Protein AF-A0A6P6G3M5-F1 (afdb_monomer_lite)

Secondary structure (DSSP, 8-state):
------PPPPPPP--------------SS-TTSS-HHHHHHHHH-GGGG-HHHHHHHHH--EEETTEEE-SS---GGGGGGSS--S-GGG-PPTT----GGGGEEE-TTS-EEE--S---------

Sequence (126 aa):
MDLTSSRPPPLPPRAQTLKVCAVTAFVFGCPLYGDQSFAKVFAQLENLHVLQIHLHGVAGPKVVDGKNLLVVDRDIAWVNKGFDEVKHEYKIFANWWVKEKKSMVQMDDGKWVLKDRDTAEEDDYI

Radius of gyration: 28.98 Å; chains: 1; bounding box: 82×60×62 Å

Foldseek 3Di:
DDPPPPDPPDDPPPPPPPPDDDDDDDDALDLPPDDPVSNVVSVVCPLSPPPLVVVQVVQWADQDVNDGDGPDDDDPLSSQCQADDDDCVVVRDHVPNADVVNQWDQDPVRDTDRDPDDPPPPPDDD

Structure (mmCIF, N/CA/C/O backbone):
data_AF-A0A6P6G3M5-F1
#
_entry.id   AF-A0A6P6G3M5-F1
#
loop_
_atom_site.group_PDB
_atom_site.id
_atom_site.type_symbol
_atom_site.label_atom_id
_atom_site.label_alt_id
_atom_site.label_comp_id
_atom_site.label_asym_id
_atom_site.label_entity_id
_atom_site.label_seq_id
_atom_site.pdbx_PDB_ins_code
_atom_site.Cartn_x
_atom_site.Cartn_y
_atom_site.Cartn_z
_atom_site.occupancy
_atom_site.B_iso_or_equiv
_atom_site.auth_seq_id
_atom_site.auth_comp_id
_atom_site.auth_asym_id
_atom_site.auth_atom_id
_atom_site.pdbx_PDB_model_num
ATOM 1 N N . MET A 1 1 ? -59.403 42.764 -39.702 1.00 43.66 1 MET A N 1
ATOM 2 C CA . MET A 1 1 ? -59.877 42.821 -38.308 1.00 43.66 1 MET A CA 1
ATOM 3 C C . MET A 1 1 ? -60.252 41.403 -37.916 1.00 43.66 1 MET A C 1
ATOM 5 O O . MET A 1 1 ? -61.198 40.886 -38.481 1.00 43.66 1 MET A O 1
ATOM 9 N N . ASP A 1 2 ? -59.564 40.644 -37.086 1.00 45.88 2 ASP A N 1
ATOM 10 C CA . ASP A 1 2 ? -58.220 40.681 -36.524 1.00 45.88 2 ASP A CA 1
ATOM 11 C C . ASP A 1 2 ? -57.949 39.203 -36.209 1.00 45.88 2 ASP A C 1
ATOM 13 O O . ASP A 1 2 ? -58.727 38.584 -35.484 1.00 45.88 2 ASP A O 1
ATOM 17 N N . LEU A 1 3 ? -56.918 38.596 -36.801 1.00 51.47 3 LEU A N 1
ATOM 18 C CA . LEU A 1 3 ? -56.515 37.233 -36.444 1.00 51.47 3 LEU A CA 1
ATOM 19 C C . LEU A 1 3 ? -55.686 37.320 -35.161 1.00 51.47 3 LEU A C 1
ATOM 21 O O . LEU A 1 3 ? -54.459 37.223 -35.191 1.00 51.47 3 LEU A O 1
ATOM 25 N N . THR A 1 4 ? -56.341 37.542 -34.020 1.00 57.44 4 THR A N 1
ATOM 26 C CA . THR A 1 4 ? -55.680 37.403 -32.722 1.00 57.44 4 THR A CA 1
ATOM 27 C C . THR A 1 4 ? -55.480 35.916 -32.444 1.00 57.44 4 THR A C 1
ATOM 29 O O . THR A 1 4 ? -56.294 35.225 -31.840 1.00 57.44 4 THR A O 1
ATOM 32 N N . SER A 1 5 ? -54.352 35.408 -32.935 1.00 57.03 5 SER A N 1
ATOM 33 C CA . SER A 1 5 ? -53.737 34.161 -32.492 1.00 57.03 5 SER A CA 1
ATOM 34 C C . SER A 1 5 ? -53.638 34.181 -30.963 1.00 57.03 5 SER A C 1
ATOM 36 O O . SER A 1 5 ? -52.730 34.807 -30.407 1.00 57.03 5 SER A O 1
ATOM 38 N N . SER A 1 6 ? -54.552 33.500 -30.271 1.00 63.56 6 SER A N 1
ATOM 39 C CA . SER A 1 6 ? -54.475 33.307 -28.825 1.00 63.56 6 SER A CA 1
ATOM 40 C C . SER A 1 6 ? -53.283 32.402 -28.522 1.00 63.56 6 SER A C 1
ATOM 42 O O . SER A 1 6 ? -53.371 31.175 -28.604 1.00 63.56 6 SER A O 1
ATOM 44 N N . ARG A 1 7 ? -52.130 33.005 -28.225 1.00 63.06 7 ARG A N 1
ATOM 45 C CA . ARG A 1 7 ? -50.958 32.263 -27.759 1.00 63.06 7 ARG A CA 1
ATOM 46 C C . ARG A 1 7 ? -51.339 31.584 -26.431 1.00 63.06 7 ARG A C 1
ATOM 48 O O . ARG A 1 7 ? -51.891 32.270 -25.569 1.00 63.06 7 ARG A O 1
ATOM 55 N N . PRO A 1 8 ? -51.088 30.275 -26.250 1.00 70.31 8 PRO A N 1
ATOM 56 C CA . PRO A 1 8 ? -51.372 29.619 -24.981 1.00 70.31 8 PRO A CA 1
ATOM 57 C C . PRO A 1 8 ? -50.577 30.293 -23.851 1.00 70.31 8 PRO A C 1
ATOM 59 O O . PRO A 1 8 ? -49.485 30.820 -24.107 1.00 70.31 8 PRO A O 1
ATOM 62 N N . PRO A 1 9 ? -51.110 30.310 -22.616 1.00 78.12 9 PRO A N 1
ATOM 63 C CA . PRO A 1 9 ? -50.428 30.927 -21.489 1.00 78.12 9 PRO A CA 1
ATOM 64 C C . PRO A 1 9 ? -49.049 30.277 -21.281 1.00 78.12 9 PRO A C 1
ATOM 66 O O . PRO A 1 9 ? -48.903 29.068 -21.496 1.00 78.12 9 PRO A O 1
ATOM 69 N N . PRO A 1 10 ? -48.025 31.056 -20.889 1.00 75.19 10 PRO A N 1
ATOM 70 C CA . PRO A 1 10 ? -46.699 30.514 -20.633 1.00 75.19 10 PRO A CA 1
ATOM 71 C C . PRO A 1 10 ? -46.780 29.455 -19.532 1.00 75.19 10 PRO A C 1
ATOM 73 O O . PRO A 1 10 ? -47.411 29.665 -18.495 1.00 75.19 10 PRO A O 1
ATOM 76 N N . LEU A 1 11 ? -46.155 28.302 -19.778 1.00 72.25 11 LEU A N 1
ATOM 77 C CA . LEU A 1 11 ? -46.088 27.225 -18.796 1.00 72.25 11 LEU A CA 1
ATOM 78 C C . LEU A 1 11 ? -45.395 27.734 -17.519 1.00 72.25 11 LEU A C 1
ATOM 80 O O . LEU A 1 11 ? -44.436 28.507 -17.622 1.00 72.25 11 LEU A O 1
ATOM 84 N N . PRO A 1 12 ? -45.845 27.306 -16.325 1.00 77.19 12 PRO A N 1
ATOM 85 C CA . PRO A 1 12 ? -45.186 27.681 -15.082 1.00 77.19 12 PRO A CA 1
ATOM 86 C C . PRO A 1 12 ? -43.712 27.241 -15.103 1.00 77.19 12 PRO A C 1
ATOM 88 O O . PRO A 1 12 ? -43.379 26.250 -15.768 1.00 77.19 12 PRO A O 1
ATOM 91 N N . PRO A 1 13 ? -42.816 27.943 -14.380 1.00 67.75 13 PRO A N 1
ATOM 92 C CA . PRO A 1 13 ? -41.416 27.553 -14.292 1.00 67.75 13 PRO A CA 1
ATOM 93 C C . PRO A 1 13 ? -41.339 26.096 -13.845 1.00 67.75 13 PRO A C 1
ATOM 95 O O . PRO A 1 13 ? -41.924 25.729 -12.824 1.00 67.75 13 PRO A O 1
ATOM 98 N N . ARG A 1 14 ? -40.637 25.250 -14.608 1.00 63.47 14 ARG A N 1
ATOM 99 C CA . ARG A 1 14 ? -40.328 23.892 -14.153 1.00 63.47 14 ARG A CA 1
ATOM 100 C C . ARG A 1 14 ? -39.603 24.024 -12.819 1.00 63.47 14 ARG A C 1
ATOM 102 O O . ARG A 1 14 ? -38.459 24.470 -12.790 1.00 63.47 14 ARG A O 1
ATOM 109 N N . ALA A 1 15 ? -40.261 23.626 -11.733 1.00 62.94 15 ALA A N 1
ATOM 110 C CA . ALA A 1 15 ? -39.598 23.373 -10.469 1.00 62.94 15 ALA A CA 1
ATOM 111 C C . ALA A 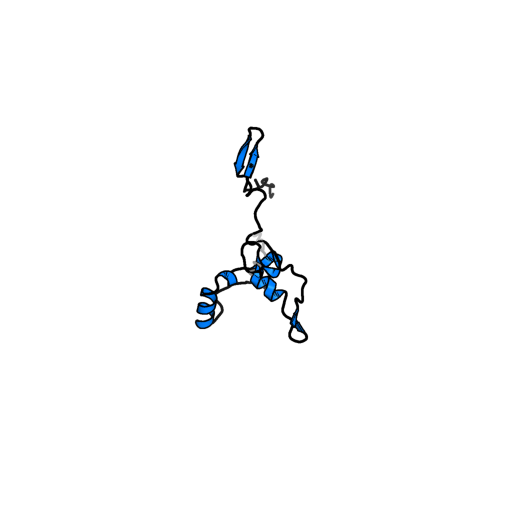1 15 ? -38.613 22.226 -10.716 1.00 62.94 15 ALA A C 1
ATOM 113 O O . ALA A 1 15 ? -38.991 21.056 -10.755 1.00 62.94 15 ALA A O 1
ATOM 114 N N . GLN A 1 16 ? -37.354 22.563 -10.990 1.00 64.94 16 GLN A N 1
ATOM 115 C CA . GLN A 1 16 ? -36.283 21.583 -11.023 1.00 64.94 16 GLN A CA 1
ATOM 116 C C . GLN A 1 16 ? -36.066 21.143 -9.580 1.00 64.94 16 GLN A C 1
ATOM 118 O O . GLN A 1 16 ? -35.385 21.806 -8.802 1.00 64.94 16 GLN A O 1
ATOM 123 N N . THR A 1 17 ? -36.710 20.048 -9.192 1.00 62.69 17 THR A N 1
ATOM 124 C CA . THR A 1 17 ? -36.413 19.381 -7.931 1.00 62.69 17 THR A CA 1
ATOM 125 C C . THR A 1 17 ? -34.971 18.897 -8.021 1.00 62.69 17 THR A C 1
ATOM 127 O O . THR A 1 17 ? -34.687 17.971 -8.786 1.00 62.69 17 THR A O 1
ATOM 130 N N . LEU A 1 18 ? -34.056 19.544 -7.296 1.00 70.00 18 LEU A N 1
ATOM 131 C CA . LEU A 1 18 ? -32.694 19.047 -7.117 1.00 70.00 18 LEU A CA 1
ATOM 132 C C . LEU A 1 18 ? -32.798 17.600 -6.632 1.00 70.00 18 LEU A C 1
ATOM 134 O O . LEU A 1 18 ? -33.294 17.332 -5.538 1.00 70.00 18 LEU A O 1
ATOM 138 N N . LYS A 1 19 ? -32.397 16.658 -7.488 1.00 74.94 19 LYS A N 1
ATOM 139 C CA . LYS A 1 19 ? -32.355 15.243 -7.132 1.00 74.94 19 LYS A CA 1
ATOM 140 C C . LYS A 1 19 ? -31.225 15.082 -6.127 1.00 74.94 19 LYS A C 1
ATOM 142 O O . LYS A 1 19 ? -30.053 15.130 -6.488 1.00 74.94 19 LYS A O 1
ATOM 147 N N . VAL A 1 20 ? -31.589 14.947 -4.860 1.00 80.56 20 VAL A N 1
ATOM 148 C CA . VAL A 1 20 ? -30.628 14.659 -3.803 1.00 80.56 20 VAL A CA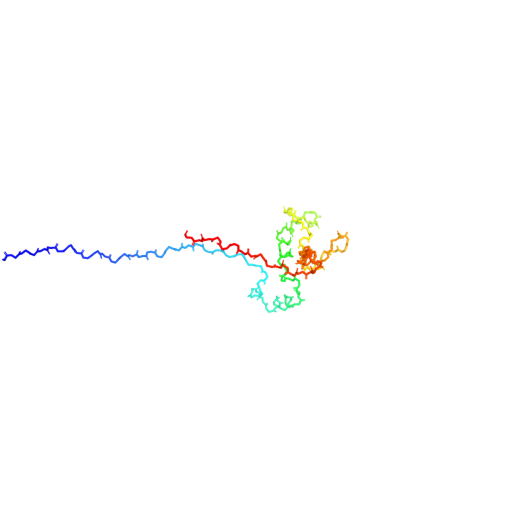 1
ATOM 149 C C . VAL A 1 20 ? -30.187 13.206 -3.973 1.00 80.56 20 VAL A C 1
ATOM 151 O O . VAL A 1 20 ? -30.996 12.291 -3.833 1.00 80.56 20 VAL A O 1
ATOM 154 N N . CYS A 1 21 ? -28.915 13.000 -4.311 1.00 85.00 21 CYS A N 1
ATOM 155 C CA . CYS A 1 21 ? -28.272 11.688 -4.290 1.00 85.00 21 CYS A CA 1
ATOM 156 C C . CYS A 1 21 ? -27.507 11.524 -2.977 1.00 85.00 21 CYS A C 1
ATOM 158 O O . CYS A 1 21 ? -26.796 12.435 -2.554 1.00 85.00 21 CYS A O 1
ATOM 160 N N . ALA A 1 22 ? -27.620 10.352 -2.354 1.00 89.25 22 ALA A N 1
ATOM 161 C CA . ALA A 1 22 ? -26.751 9.995 -1.244 1.00 89.25 22 ALA A CA 1
ATOM 162 C C . ALA A 1 22 ? -25.310 9.853 -1.757 1.00 89.25 22 ALA A C 1
ATOM 164 O O . ALA A 1 22 ? -25.063 9.161 -2.744 1.00 89.25 22 ALA A O 1
ATOM 165 N N . VAL A 1 23 ? -24.370 10.509 -1.080 1.00 89.12 23 VAL A N 1
ATOM 166 C CA . VAL A 1 23 ? -22.935 10.390 -1.345 1.00 89.12 23 VAL A CA 1
ATOM 167 C C . VAL A 1 23 ? -22.284 9.818 -0.094 1.00 89.12 23 VAL A C 1
ATOM 169 O O . VAL A 1 23 ? -22.482 10.331 1.006 1.00 89.12 23 VAL A O 1
ATOM 172 N N . THR A 1 24 ? -21.513 8.746 -0.255 1.00 92.06 24 THR A N 1
ATOM 173 C CA . THR A 1 24 ? -20.752 8.114 0.828 1.00 92.06 24 THR A CA 1
ATOM 174 C C . THR A 1 24 ? -19.300 7.999 0.395 1.00 92.06 24 THR A C 1
ATOM 176 O O . THR A 1 24 ? -19.017 7.500 -0.691 1.00 92.06 24 THR A O 1
ATOM 179 N N . ALA A 1 25 ? -18.383 8.464 1.242 1.00 88.44 25 ALA A N 1
ATOM 180 C CA . ALA A 1 25 ? -16.947 8.342 1.033 1.00 88.44 25 ALA A CA 1
ATOM 181 C C . ALA A 1 25 ? -16.354 7.411 2.097 1.00 88.44 25 ALA A C 1
ATOM 183 O O . ALA A 1 25 ? -16.653 7.552 3.281 1.00 88.44 25 ALA A O 1
ATOM 184 N N . PHE A 1 26 ? -15.495 6.484 1.674 1.00 85.81 26 PHE A N 1
ATOM 185 C CA . PHE A 1 26 ? -14.684 5.657 2.565 1.00 85.81 26 PHE A CA 1
ATOM 186 C C . PHE A 1 26 ? -13.258 6.189 2.517 1.00 85.81 26 PHE A C 1
ATOM 188 O O . PHE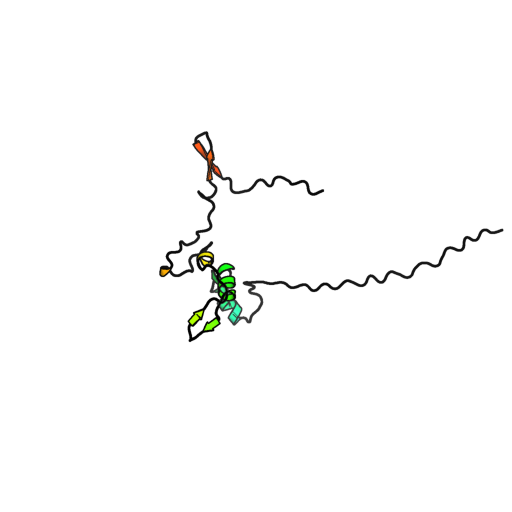 A 1 26 ? -12.620 6.128 1.467 1.00 85.81 26 PHE A O 1
ATOM 195 N N . VAL A 1 27 ? -12.770 6.742 3.627 1.00 83.50 27 VAL A N 1
ATOM 196 C CA . VAL A 1 27 ? -11.443 7.362 3.675 1.00 83.50 27 VAL A CA 1
ATOM 197 C C . VAL A 1 27 ? -10.608 6.729 4.780 1.00 83.50 27 VAL A C 1
ATOM 199 O O . VAL A 1 27 ? -11.093 6.511 5.887 1.00 83.50 27 VAL A O 1
ATOM 202 N N . PHE A 1 28 ? -9.351 6.422 4.463 1.00 81.12 28 PHE A N 1
ATOM 203 C CA . PHE A 1 28 ? -8.383 5.788 5.359 1.00 81.12 28 PHE A CA 1
ATOM 204 C C . PHE A 1 28 ? -7.209 6.742 5.595 1.00 81.12 28 PHE A C 1
ATOM 206 O O . PHE A 1 28 ? -6.819 7.465 4.680 1.00 81.12 28 PHE A O 1
ATOM 213 N N . GLY A 1 29 ? -6.643 6.752 6.806 1.00 73.31 29 GLY A N 1
ATOM 214 C CA . GLY A 1 29 ? -5.484 7.593 7.128 1.00 73.31 29 GLY A CA 1
ATOM 215 C C . GLY A 1 29 ? -5.746 9.102 7.068 1.00 73.31 29 GLY A C 1
ATOM 216 O O . GLY A 1 29 ? -4.831 9.858 6.752 1.00 73.31 29 GLY A O 1
ATOM 217 N N . CYS A 1 30 ? -6.976 9.551 7.342 1.00 72.75 30 CYS A N 1
ATOM 218 C CA . CYS A 1 30 ? -7.321 10.972 7.399 1.00 72.75 30 CYS A CA 1
ATOM 219 C C . CYS A 1 30 ? -6.924 11.589 8.753 1.00 72.75 30 CYS A C 1
ATOM 221 O O . CYS A 1 30 ? -7.618 11.348 9.740 1.00 72.75 30 CYS A O 1
ATOM 223 N N . PRO A 1 31 ? -5.883 12.442 8.817 1.00 65.19 31 PRO A N 1
ATOM 224 C CA . PRO A 1 31 ? -5.377 12.984 10.083 1.00 65.19 31 PRO A CA 1
ATOM 225 C C . PRO A 1 31 ? -6.313 14.008 10.744 1.00 65.19 31 PRO A C 1
ATOM 227 O O . PRO A 1 31 ? -6.127 14.353 11.905 1.00 65.19 31 PRO A O 1
ATOM 230 N N . LEU A 1 32 ? -7.305 14.526 10.010 1.00 67.06 32 LEU A N 1
ATOM 231 C CA . LEU A 1 32 ? -8.154 15.639 10.454 1.00 67.06 32 LEU A CA 1
ATOM 232 C C . LEU A 1 32 ? -9.310 15.223 11.382 1.00 67.06 32 LEU A C 1
ATOM 234 O O . LEU A 1 32 ? -10.052 16.088 11.842 1.00 67.06 32 LEU A O 1
ATOM 238 N N . TYR A 1 33 ? -9.470 13.928 11.666 1.00 64.62 33 TYR A N 1
ATOM 239 C CA . TYR A 1 33 ? -10.494 13.414 12.575 1.00 64.62 33 TYR A CA 1
ATOM 240 C C . TYR A 1 33 ? -9.835 12.839 13.831 1.00 64.62 33 TYR A C 1
ATOM 242 O O . TYR A 1 33 ? -9.317 11.728 13.820 1.00 64.62 33 TYR A O 1
ATOM 250 N N . GLY A 1 34 ? -9.845 13.614 14.914 1.00 67.81 34 GLY A N 1
ATOM 251 C CA . GLY A 1 34 ? -9.275 13.235 16.206 1.00 67.81 34 GLY A CA 1
ATOM 252 C C . GLY A 1 34 ? -8.963 14.458 17.064 1.00 67.81 34 GLY A C 1
ATOM 253 O O . GLY A 1 34 ? -9.038 15.594 16.596 1.00 67.81 34 GLY A O 1
ATOM 254 N N . ASP A 1 35 ? -8.637 14.238 18.334 1.00 80.69 35 ASP A N 1
ATOM 255 C CA . ASP A 1 35 ? -8.160 15.299 19.217 1.00 80.69 35 ASP A CA 1
ATOM 256 C C . ASP A 1 35 ? -6.661 15.575 18.986 1.00 80.69 35 ASP A C 1
ATOM 258 O O . ASP A 1 35 ? -5.972 14.899 18.217 1.00 80.69 35 ASP A O 1
ATOM 262 N N . GLN A 1 36 ? -6.119 16.588 19.662 1.00 81.31 36 GLN A N 1
ATOM 263 C CA . GLN A 1 36 ? -4.708 16.950 19.503 1.00 81.31 36 GLN A CA 1
ATOM 264 C C . GLN A 1 36 ? -3.757 15.827 19.956 1.00 81.31 36 GLN A C 1
ATOM 266 O O . GLN A 1 36 ? -2.628 15.739 19.468 1.00 81.31 36 GLN A O 1
ATOM 271 N N . SER A 1 37 ? -4.203 14.966 20.874 1.00 81.25 37 SER A N 1
ATOM 272 C CA . SER A 1 37 ? -3.460 13.787 21.325 1.00 81.25 37 SER A CA 1
ATOM 273 C C . SER A 1 37 ? -3.377 12.742 20.214 1.00 81.25 37 SER A C 1
ATOM 275 O O . SER A 1 37 ? -2.281 12.277 19.899 1.00 81.25 37 SER A O 1
ATOM 277 N N . PHE A 1 38 ? -4.504 12.440 19.563 1.00 75.06 38 PHE A N 1
ATOM 278 C CA . PHE A 1 38 ? -4.563 11.560 18.401 1.00 75.06 38 PHE A CA 1
ATOM 279 C C . PHE A 1 38 ? -3.688 12.082 17.262 1.00 75.06 38 PHE A C 1
ATOM 281 O O . PHE A 1 38 ? -2.872 11.330 16.744 1.00 75.06 38 PHE A O 1
ATOM 288 N N . ALA A 1 39 ? -3.770 13.375 16.934 1.00 76.94 39 ALA A N 1
ATOM 289 C CA . ALA A 1 39 ? -2.947 13.975 15.883 1.00 76.94 39 ALA A CA 1
ATOM 290 C C . ALA A 1 39 ? -1.436 13.833 16.157 1.00 76.94 39 ALA A C 1
ATOM 292 O O . ALA A 1 39 ? -0.667 13.559 15.239 1.00 76.94 39 ALA A O 1
ATOM 293 N N . LYS A 1 40 ? -1.004 13.974 17.419 1.00 79.94 40 LYS A N 1
ATOM 294 C CA . LYS A 1 40 ? 0.403 13.787 17.816 1.00 79.94 40 LYS A CA 1
ATOM 295 C C . LYS A 1 40 ? 0.863 12.339 17.667 1.00 79.94 40 LYS A C 1
ATOM 297 O O . LYS A 1 40 ? 1.939 12.116 17.127 1.00 79.94 40 LYS A O 1
ATOM 302 N N . VAL A 1 41 ? 0.066 11.376 18.132 1.00 78.81 41 VAL A N 1
ATOM 303 C CA . VAL A 1 41 ? 0.381 9.942 17.990 1.00 78.81 41 VAL A CA 1
ATOM 304 C C . VAL A 1 41 ? 0.386 9.547 16.516 1.00 78.81 41 VAL A C 1
ATOM 306 O O . VAL A 1 41 ? 1.302 8.873 16.057 1.00 78.81 41 VAL A O 1
ATOM 309 N N . PHE A 1 42 ? -0.596 10.027 15.756 1.00 73.06 42 PHE A N 1
ATOM 310 C CA . PHE A 1 42 ? -0.711 9.779 14.327 1.00 73.06 42 PHE A CA 1
ATOM 311 C C . PHE A 1 42 ? 0.495 10.332 13.551 1.00 73.06 42 PHE A C 1
ATOM 313 O O . PHE A 1 42 ? 1.039 9.641 12.700 1.00 73.06 42 PHE A O 1
ATOM 320 N N . ALA A 1 43 ? 0.977 11.529 13.900 1.00 76.50 43 ALA A N 1
ATOM 321 C CA . ALA A 1 43 ? 2.172 12.123 13.297 1.00 76.50 43 ALA A CA 1
ATOM 322 C C . ALA A 1 43 ? 3.487 11.399 13.654 1.00 76.50 43 ALA A C 1
ATOM 324 O O . ALA A 1 43 ? 4.471 11.557 12.940 1.00 76.50 43 ALA A O 1
ATOM 325 N N . GLN A 1 44 ? 3.528 10.635 14.750 1.00 80.19 44 GLN A N 1
ATOM 326 C CA . GLN A 1 44 ? 4.710 9.862 15.162 1.00 80.19 44 GLN A CA 1
ATOM 327 C C . GLN A 1 44 ? 4.789 8.483 14.498 1.00 80.19 44 GLN A C 1
ATOM 329 O O . GLN A 1 44 ? 5.839 7.845 14.537 1.00 80.19 44 GLN A O 1
ATOM 334 N N . LEU A 1 45 ? 3.688 8.009 13.915 1.00 73.56 45 LEU A N 1
ATOM 335 C CA . LEU A 1 45 ? 3.585 6.689 13.309 1.00 73.56 45 LEU A CA 1
ATOM 336 C C . LEU A 1 45 ? 3.518 6.839 11.787 1.00 73.56 45 LEU A C 1
ATOM 338 O O . LEU A 1 45 ? 2.441 6.841 11.192 1.00 73.56 45 LEU A O 1
ATOM 342 N N . GLU A 1 46 ? 4.684 6.967 11.150 1.00 70.81 46 GLU A N 1
ATOM 343 C CA . GLU A 1 46 ? 4.813 7.151 9.692 1.00 70.81 46 GLU A CA 1
ATOM 344 C C . GLU A 1 46 ? 4.111 6.040 8.890 1.00 70.81 46 GLU A C 1
ATOM 346 O O . GLU A 1 46 ? 3.557 6.274 7.814 1.00 70.81 46 GLU A O 1
ATOM 351 N N . ASN A 1 47 ? 4.060 4.836 9.458 1.00 69.06 47 ASN A N 1
ATOM 352 C CA . ASN A 1 47 ? 3.424 3.666 8.872 1.00 69.06 47 ASN A CA 1
ATOM 353 C C . ASN A 1 47 ? 1.883 3.683 8.965 1.00 69.06 47 ASN A C 1
ATOM 355 O O . ASN A 1 47 ? 1.224 2.926 8.252 1.00 69.06 47 ASN A O 1
ATOM 359 N N . LEU A 1 48 ? 1.255 4.569 9.751 1.00 68.06 48 LEU A N 1
ATOM 360 C CA . LEU A 1 48 ? -0.209 4.676 9.752 1.00 68.06 48 LEU A CA 1
ATOM 361 C C . LEU A 1 48 ? -0.745 5.150 8.404 1.00 68.06 48 LEU A C 1
ATOM 363 O O . LEU A 1 48 ? -1.826 4.735 8.011 1.00 68.06 48 LEU A O 1
ATOM 367 N N . HIS A 1 49 ? 0.006 5.919 7.618 1.00 67.75 49 HIS A N 1
ATOM 368 C CA . HIS A 1 49 ? -0.428 6.295 6.267 1.00 67.75 49 HIS A CA 1
ATOM 369 C C . HIS A 1 49 ? -0.460 5.124 5.274 1.00 67.75 49 HIS A C 1
ATOM 371 O O . HIS A 1 49 ? -0.955 5.262 4.152 1.00 67.75 49 HIS A O 1
ATOM 377 N N . VAL A 1 50 ? 0.021 3.948 5.675 1.00 79.50 50 VAL A N 1
ATOM 378 C CA . VAL A 1 50 ? 0.039 2.770 4.822 1.00 79.50 50 VAL A CA 1
ATOM 379 C C . VAL A 1 50 ? -1.366 2.190 4.730 1.00 79.50 50 VAL A C 1
ATOM 381 O O . VAL A 1 50 ? -1.877 1.540 5.646 1.00 79.50 50 VAL A O 1
ATOM 384 N N . LEU A 1 51 ? -1.990 2.370 3.564 1.00 83.44 51 LEU A N 1
ATOM 385 C CA . LEU A 1 51 ? -3.296 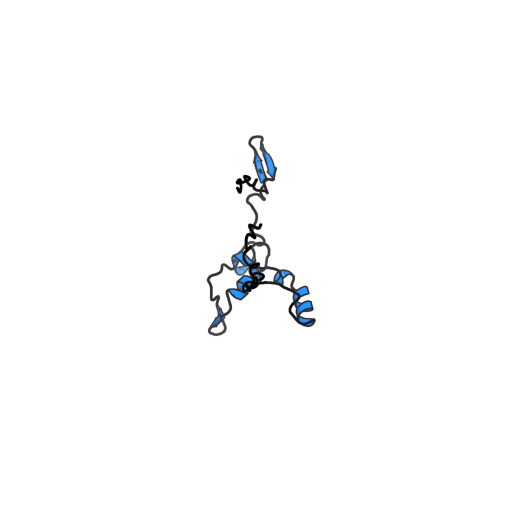1.790 3.236 1.00 83.44 51 LEU A CA 1
ATOM 386 C C . LEU A 1 51 ? -3.344 0.281 3.522 1.00 83.44 51 LEU A C 1
ATOM 388 O O . LEU A 1 51 ? -4.355 -0.243 3.978 1.00 83.44 51 LEU A O 1
ATOM 392 N N . GLN A 1 52 ? -2.241 -0.428 3.278 1.00 86.19 52 GLN A N 1
ATOM 393 C CA . GLN A 1 52 ? -2.171 -1.875 3.471 1.00 86.19 52 GLN A CA 1
ATOM 394 C C . GLN A 1 52 ? -2.263 -2.283 4.947 1.00 86.19 52 GLN A C 1
ATOM 396 O O . GLN A 1 52 ? -2.847 -3.329 5.227 1.00 86.19 52 GLN A O 1
ATOM 401 N N . ILE A 1 53 ? -1.782 -1.450 5.876 1.00 83.75 53 ILE A N 1
ATOM 402 C CA . ILE A 1 53 ? -1.935 -1.660 7.323 1.00 83.75 53 ILE A CA 1
ATOM 403 C C . ILE A 1 53 ? -3.390 -1.419 7.734 1.00 83.75 53 ILE A C 1
ATOM 405 O O . ILE A 1 53 ? -3.991 -2.264 8.396 1.00 83.75 53 ILE A O 1
ATOM 409 N N . HIS A 1 54 ? -4.002 -0.330 7.257 1.00 84.69 54 HIS A N 1
ATOM 410 C CA . HIS A 1 54 ? -5.420 -0.039 7.494 1.00 84.69 54 HIS A CA 1
ATOM 411 C C . HIS A 1 54 ? -6.333 -1.182 7.043 1.00 84.69 54 HIS A C 1
ATOM 413 O O . HIS A 1 54 ? -7.159 -1.675 7.808 1.00 84.69 54 HIS A O 1
ATOM 419 N N . LEU A 1 55 ? -6.154 -1.645 5.808 1.00 86.81 55 LEU A N 1
ATOM 420 C CA . LEU A 1 55 ? -6.940 -2.744 5.261 1.00 86.81 55 LEU A CA 1
ATOM 421 C C . LEU A 1 55 ? -6.667 -4.078 5.985 1.00 86.81 55 LEU A C 1
ATOM 423 O O . LEU A 1 55 ? -7.523 -4.957 5.969 1.00 86.81 55 LEU A O 1
ATOM 427 N N . HIS A 1 56 ? -5.500 -4.251 6.623 1.00 85.19 56 HIS A N 1
ATOM 428 C CA . HIS A 1 56 ? -5.197 -5.447 7.418 1.00 85.19 56 HIS A CA 1
ATOM 429 C C . HIS A 1 56 ? -5.985 -5.417 8.728 1.00 85.19 56 HIS A C 1
ATOM 431 O O . HIS A 1 56 ? -6.621 -6.409 9.068 1.00 85.19 56 HIS A O 1
ATOM 437 N N . GLY A 1 57 ? -6.055 -4.253 9.383 1.00 83.12 57 GLY A N 1
ATOM 438 C CA . GLY A 1 57 ? -6.919 -4.043 10.547 1.00 83.12 57 GLY A CA 1
ATOM 439 C C . GLY A 1 57 ? -8.415 -4.188 10.236 1.00 83.12 57 GLY A C 1
ATOM 440 O O . GLY A 1 57 ? -9.153 -4.756 11.034 1.00 83.12 57 GLY A O 1
ATOM 441 N N . VAL A 1 58 ? -8.873 -3.744 9.056 1.00 85.50 58 VAL A N 1
ATOM 442 C CA . VAL A 1 58 ? -10.264 -3.968 8.603 1.00 85.50 58 VAL A CA 1
ATOM 443 C C . VAL A 1 58 ? -10.548 -5.455 8.371 1.00 85.50 58 VAL A C 1
ATOM 445 O O . VAL A 1 58 ? -11.644 -5.922 8.675 1.00 85.50 58 VAL A O 1
ATOM 448 N N . ALA A 1 59 ? -9.570 -6.212 7.861 1.00 81.75 59 ALA A N 1
ATOM 449 C CA . ALA A 1 59 ? -9.697 -7.658 7.684 1.00 81.75 59 ALA A CA 1
ATOM 450 C C . ALA A 1 59 ? -9.724 -8.429 9.021 1.00 81.75 59 ALA A C 1
ATOM 452 O O . ALA A 1 59 ? -10.257 -9.542 9.064 1.00 81.75 59 ALA A O 1
ATOM 453 N N . GLY A 1 60 ? -9.213 -7.853 10.118 1.00 68.31 60 GLY A N 1
ATOM 454 C CA . GLY A 1 60 ? -9.390 -8.393 11.466 1.00 68.31 60 GLY A CA 1
ATOM 455 C C . GLY A 1 60 ? -8.735 -7.554 12.566 1.00 68.31 60 GLY A C 1
ATOM 456 O O . GLY A 1 60 ? -7.645 -7.013 12.374 1.00 68.31 60 GLY A O 1
ATOM 457 N N . PRO A 1 61 ? -9.381 -7.501 13.745 1.00 62.00 61 PRO A N 1
ATOM 458 C CA . PRO A 1 61 ? -9.556 -8.733 14.516 1.00 62.00 61 PRO A CA 1
ATOM 459 C C . PRO A 1 61 ? -10.999 -9.030 14.956 1.00 62.00 61 PRO A C 1
ATOM 461 O O . PRO A 1 61 ? -11.681 -8.185 15.534 1.00 62.00 61 PRO A O 1
ATOM 464 N N . LYS A 1 62 ? -11.422 -10.293 14.819 1.00 66.50 62 LYS A N 1
ATOM 465 C CA . LYS A 1 62 ? -12.368 -10.887 15.775 1.00 66.50 62 LYS A CA 1
ATOM 466 C C . LYS A 1 62 ? -11.538 -11.568 16.854 1.00 66.50 62 LYS A C 1
ATOM 468 O O . LYS A 1 62 ? -10.739 -12.452 16.547 1.00 66.50 62 LYS A O 1
ATOM 473 N N . VAL A 1 63 ? -11.718 -11.154 18.104 1.00 75.06 63 VAL A N 1
ATOM 474 C CA . VAL A 1 63 ? -11.118 -11.862 19.236 1.00 75.06 63 VAL A CA 1
ATOM 475 C C . VAL A 1 63 ? -11.919 -13.143 19.452 1.00 75.06 63 VAL A C 1
ATOM 477 O O . VAL A 1 63 ? -13.101 -13.091 19.790 1.00 75.06 63 VAL A O 1
ATOM 480 N N . VAL A 1 64 ? -11.287 -14.289 19.226 1.00 75.88 64 VAL A N 1
ATOM 481 C CA . VAL A 1 64 ? -11.835 -15.614 19.539 1.00 75.88 64 VAL A CA 1
ATOM 482 C C . VAL A 1 64 ? -10.839 -16.283 20.476 1.00 75.88 64 VAL A C 1
ATOM 484 O O . VAL A 1 64 ? -9.670 -16.427 20.126 1.00 75.88 64 VAL A O 1
ATOM 487 N N . ASP A 1 65 ? -11.268 -16.606 21.696 1.00 81.62 65 ASP A N 1
ATOM 488 C CA . ASP A 1 65 ? -10.423 -17.204 22.743 1.00 81.62 65 ASP A CA 1
ATOM 489 C C . ASP A 1 65 ? -9.119 -16.428 23.018 1.00 81.62 65 ASP A C 1
ATOM 491 O O . ASP A 1 65 ? -8.043 -17.002 23.182 1.00 81.62 65 ASP A O 1
ATOM 495 N N . GLY A 1 66 ? -9.195 -15.091 23.014 1.00 77.50 66 GLY A N 1
ATOM 496 C CA . GLY A 1 66 ? -8.038 -14.213 23.234 1.00 77.50 66 GLY A CA 1
ATOM 497 C C . GLY A 1 66 ? -7.062 -14.131 22.053 1.00 77.50 66 GLY A C 1
ATOM 498 O O . GLY A 1 66 ? -6.034 -13.465 22.160 1.00 77.50 66 GLY A O 1
ATOM 499 N N . LYS A 1 67 ? -7.373 -14.775 20.923 1.00 71.94 67 LYS A N 1
ATOM 500 C CA . LYS A 1 67 ? -6.585 -14.712 19.689 1.00 71.94 67 LYS A CA 1
ATOM 501 C C . LYS A 1 67 ? -7.252 -13.787 18.682 1.00 71.94 67 LYS A C 1
ATOM 503 O O . LYS A 1 67 ? -8.464 -13.835 18.484 1.00 71.94 67 LYS A O 1
ATOM 508 N N . ASN A 1 68 ? -6.438 -12.977 18.016 1.00 71.50 68 ASN A N 1
ATOM 509 C CA . ASN A 1 68 ? -6.877 -12.158 16.895 1.00 71.50 68 ASN A CA 1
ATOM 510 C C . ASN A 1 68 ? -6.946 -13.035 15.647 1.00 71.50 68 ASN A C 1
ATOM 512 O O . ASN A 1 68 ? -5.911 -13.467 15.140 1.00 71.50 68 ASN A O 1
ATOM 516 N N . LEU A 1 69 ? -8.157 -13.300 15.167 1.00 71.56 69 LEU A N 1
ATOM 517 C CA . LEU A 1 69 ? -8.375 -13.974 13.893 1.00 71.56 69 LEU A CA 1
ATOM 518 C C . LEU A 1 69 ? -8.808 -12.952 12.843 1.00 71.56 69 LEU A C 1
ATOM 520 O O . LEU A 1 69 ? -9.638 -12.075 13.114 1.00 71.56 69 LEU A O 1
ATOM 524 N N . LEU A 1 70 ? -8.244 -13.086 11.642 1.00 75.56 70 LEU A N 1
ATOM 525 C CA . LEU A 1 70 ? -8.752 -12.393 10.466 1.00 75.56 70 LEU A CA 1
ATOM 526 C C . LEU A 1 70 ? -10.125 -12.977 10.122 1.00 75.56 70 LEU A C 1
ATOM 528 O O . LEU A 1 70 ? -10.300 -14.193 10.060 1.00 75.56 70 LEU A O 1
ATOM 532 N N . VAL A 1 71 ? -11.108 -12.100 9.943 1.00 80.50 71 VAL A N 1
ATOM 533 C CA . VAL A 1 71 ? -12.473 -12.470 9.539 1.00 80.50 71 VAL A CA 1
ATOM 534 C C . VAL A 1 71 ? -12.544 -12.669 8.025 1.00 80.50 71 VAL A C 1
ATOM 536 O O . VAL A 1 71 ? -13.383 -13.422 7.538 1.00 80.50 71 VAL A O 1
ATOM 539 N N . VAL A 1 72 ? -11.646 -12.013 7.289 1.00 83.81 72 VAL A N 1
ATOM 540 C CA . VAL A 1 72 ? -11.503 -12.115 5.837 1.00 83.81 72 VAL A CA 1
ATOM 541 C C . VAL A 1 72 ? -10.113 -12.648 5.513 1.00 83.81 72 VAL A C 1
ATOM 543 O O . VAL A 1 72 ? -9.130 -12.190 6.095 1.00 83.81 72 VAL A O 1
ATOM 546 N N . ASP A 1 73 ? -10.031 -13.582 4.565 1.00 84.56 73 ASP A N 1
ATOM 547 C CA . ASP A 1 73 ? -8.754 -14.060 4.040 1.00 84.56 73 ASP A CA 1
ATOM 548 C C . ASP A 1 73 ? -8.056 -12.935 3.259 1.00 84.56 73 ASP A C 1
ATOM 550 O O . ASP A 1 73 ? -8.457 -12.564 2.153 1.00 84.56 73 ASP A O 1
ATOM 554 N N . ARG A 1 74 ? -7.051 -12.326 3.890 1.00 86.81 74 ARG A N 1
ATOM 555 C CA . ARG A 1 74 ? -6.260 -11.229 3.337 1.00 86.81 74 ARG A CA 1
ATOM 556 C C . ARG A 1 74 ? -4.791 -11.516 3.574 1.00 86.81 74 ARG A C 1
ATOM 558 O O . ARG A 1 74 ? -4.335 -11.507 4.715 1.00 86.81 74 ARG A O 1
ATOM 565 N N . ASP A 1 75 ? -4.055 -11.693 2.486 1.00 90.62 75 ASP A N 1
ATOM 566 C CA . ASP A 1 75 ? -2.632 -12.000 2.550 1.00 90.62 75 ASP A CA 1
ATOM 567 C C . ASP A 1 75 ? -1.847 -10.873 3.250 1.00 90.62 75 ASP A C 1
ATOM 569 O O . ASP A 1 75 ? -1.885 -9.702 2.851 1.00 90.62 75 ASP A O 1
ATOM 573 N N . ILE A 1 76 ? -1.134 -11.238 4.317 1.00 89.88 76 ILE A N 1
ATOM 574 C CA . ILE A 1 76 ? -0.282 -10.340 5.102 1.00 89.88 76 ILE A CA 1
ATOM 575 C C . ILE A 1 76 ? 0.893 -9.797 4.276 1.00 89.88 76 ILE A C 1
ATOM 577 O O . ILE A 1 76 ? 1.384 -8.708 4.573 1.00 89.88 76 ILE A O 1
ATOM 581 N N . ALA A 1 77 ? 1.289 -10.470 3.187 1.00 92.75 77 ALA A N 1
ATOM 582 C CA . ALA A 1 77 ? 2.336 -10.003 2.277 1.00 92.75 77 ALA A CA 1
ATOM 583 C C . ALA A 1 77 ? 2.051 -8.615 1.697 1.00 92.75 77 ALA A C 1
ATOM 585 O O . ALA A 1 77 ? 2.980 -7.836 1.470 1.00 92.75 77 ALA A O 1
ATOM 586 N N . TRP A 1 78 ? 0.774 -8.259 1.524 1.00 91.38 78 TRP A N 1
ATOM 587 C CA . TRP A 1 78 ? 0.373 -6.937 1.046 1.00 91.38 78 TRP A CA 1
ATOM 588 C C . TRP A 1 78 ? 0.857 -5.793 1.936 1.00 91.38 78 TRP A C 1
ATOM 590 O O . TRP A 1 78 ? 1.072 -4.694 1.428 1.00 91.38 78 TRP A O 1
ATOM 600 N N . VAL A 1 79 ? 1.069 -6.024 3.233 1.00 89.25 79 VAL A N 1
ATOM 601 C CA . VAL A 1 79 ? 1.602 -5.005 4.148 1.00 89.25 79 VAL A CA 1
ATOM 602 C C . VAL A 1 79 ? 3.002 -4.553 3.711 1.00 89.25 79 VAL A C 1
ATOM 604 O O . VAL A 1 79 ? 3.261 -3.353 3.660 1.00 89.25 79 VAL A O 1
ATOM 607 N N . ASN A 1 80 ? 3.853 -5.481 3.261 1.00 93.69 80 ASN A N 1
ATOM 608 C CA . ASN A 1 80 ? 5.209 -5.181 2.784 1.00 93.69 80 ASN A CA 1
ATOM 609 C C . ASN A 1 80 ? 5.275 -4.730 1.312 1.00 93.69 80 ASN A C 1
ATOM 611 O O . ASN A 1 80 ? 6.367 -4.601 0.760 1.00 93.69 80 ASN A O 1
ATOM 615 N N . LYS A 1 81 ? 4.132 -4.446 0.662 1.00 91.00 81 LYS A N 1
ATOM 616 C CA . LYS A 1 81 ? 4.076 -4.018 -0.751 1.00 91.00 81 LYS A CA 1
ATOM 617 C C . LYS A 1 81 ? 5.073 -2.887 -1.049 1.00 91.00 81 LYS A C 1
ATOM 619 O O . LYS A 1 81 ? 5.798 -2.956 -2.033 1.00 91.00 81 LYS A O 1
ATOM 624 N N . GLY A 1 82 ? 5.117 -1.869 -0.192 1.00 86.81 82 GLY A N 1
ATOM 625 C CA . GLY A 1 82 ? 6.032 -0.725 -0.298 1.00 86.81 82 GLY A CA 1
ATOM 626 C C . GLY A 1 82 ? 6.660 -0.327 1.037 1.00 86.81 82 GLY A C 1
ATOM 627 O O . GLY A 1 82 ? 6.991 0.839 1.202 1.00 86.81 82 GLY A O 1
ATOM 628 N N . PHE A 1 83 ? 6.722 -1.263 1.993 1.00 85.38 83 PHE A N 1
ATOM 629 C CA . PHE A 1 83 ? 7.188 -1.044 3.369 1.00 85.38 83 PHE A CA 1
ATOM 630 C C . PHE A 1 83 ? 7.829 -2.327 3.937 1.00 85.38 83 PHE A C 1
ATOM 632 O O . PHE A 1 83 ? 7.858 -3.354 3.250 1.00 85.38 83 PHE A O 1
ATOM 639 N N . ASP A 1 84 ? 8.338 -2.263 5.173 1.00 90.75 84 ASP A N 1
ATOM 640 C CA . ASP A 1 84 ? 8.938 -3.387 5.912 1.00 90.75 84 ASP A CA 1
ATOM 641 C C . ASP A 1 84 ? 8.350 -3.517 7.328 1.00 90.75 84 ASP A C 1
ATOM 643 O O . ASP A 1 84 ? 9.005 -3.256 8.332 1.00 90.75 84 ASP A O 1
ATOM 647 N N . GLU A 1 85 ? 7.068 -3.861 7.408 1.00 89.50 85 GLU A N 1
ATOM 648 C CA . GLU A 1 85 ? 6.308 -3.848 8.668 1.00 89.50 85 GLU A CA 1
ATOM 649 C C . GLU A 1 85 ? 5.924 -5.258 9.140 1.00 89.50 85 GLU A C 1
ATOM 651 O O . GLU A 1 85 ? 5.584 -5.471 10.307 1.00 89.50 85 GLU A O 1
ATOM 656 N N . VAL A 1 86 ? 5.955 -6.251 8.247 1.00 90.88 86 VAL A N 1
ATOM 657 C CA . VAL A 1 86 ? 5.691 -7.646 8.610 1.00 90.88 86 VAL A CA 1
ATOM 658 C C . VAL A 1 86 ? 6.898 -8.222 9.346 1.00 90.88 86 VAL A C 1
ATOM 660 O O . VAL A 1 86 ? 8.043 -8.060 8.934 1.00 90.88 86 VAL A O 1
ATOM 663 N N . LYS A 1 87 ? 6.646 -8.962 10.431 1.00 90.38 87 LYS A N 1
ATOM 664 C CA . LYS A 1 87 ? 7.706 -9.628 11.197 1.00 90.38 87 LYS A CA 1
ATOM 665 C C . LYS A 1 87 ? 8.547 -10.550 10.305 1.00 90.38 87 LYS A C 1
ATOM 667 O O . LYS A 1 87 ? 8.019 -11.329 9.513 1.00 90.38 87 LYS A O 1
ATOM 672 N N . HIS A 1 88 ? 9.857 -10.553 10.538 1.00 91.38 88 HIS A N 1
ATOM 673 C CA . HIS A 1 88 ? 10.830 -11.373 9.806 1.00 91.38 88 HIS A CA 1
ATOM 674 C C . HIS A 1 88 ? 10.516 -12.886 9.796 1.00 91.38 88 HIS A C 1
ATOM 676 O O . HIS A 1 88 ? 10.903 -13.587 8.864 1.00 91.38 88 HIS A O 1
ATOM 682 N N . GLU A 1 89 ? 9.793 -13.398 10.800 1.00 94.81 89 GLU A N 1
ATOM 683 C CA . GLU A 1 89 ? 9.368 -14.804 10.898 1.00 94.81 89 GLU A CA 1
ATOM 684 C C . GLU A 1 89 ? 8.522 -15.272 9.701 1.00 94.81 89 GLU A C 1
ATOM 686 O O . GLU A 1 89 ? 8.589 -16.442 9.322 1.00 94.81 89 GLU A O 1
ATOM 691 N N . TYR A 1 90 ? 7.798 -14.349 9.057 1.00 91.50 90 TYR A N 1
ATOM 692 C CA . TYR A 1 90 ? 6.991 -14.627 7.866 1.00 91.50 90 TYR A CA 1
ATOM 693 C C . TYR A 1 90 ? 7.817 -14.678 6.573 1.00 91.50 90 TYR A C 1
ATOM 695 O O . TYR A 1 90 ? 7.300 -15.113 5.548 1.00 91.50 90 TYR A O 1
ATOM 703 N N . LYS A 1 91 ? 9.098 -14.275 6.605 1.00 94.81 91 LYS A N 1
ATOM 704 C CA . LYS A 1 91 ? 10.041 -14.335 5.468 1.00 94.81 91 LYS A CA 1
ATOM 705 C C . LYS A 1 91 ? 9.537 -13.628 4.202 1.00 94.81 91 LYS A C 1
ATOM 707 O O . LYS A 1 91 ? 9.795 -14.074 3.086 1.00 94.81 91 LYS A O 1
ATOM 712 N N . ILE A 1 92 ? 8.824 -12.519 4.381 1.00 94.69 92 ILE A N 1
ATOM 713 C CA . ILE A 1 92 ? 8.303 -11.693 3.290 1.00 94.69 92 ILE A CA 1
ATOM 714 C C . ILE A 1 92 ? 9.301 -10.575 3.023 1.00 94.69 92 ILE A C 1
ATOM 716 O O . ILE A 1 92 ? 9.649 -9.827 3.934 1.00 94.69 92 ILE A O 1
ATOM 720 N N . PHE A 1 93 ? 9.757 -10.448 1.779 1.00 94.25 93 PHE A N 1
ATOM 721 C CA . PHE A 1 93 ? 10.651 -9.358 1.401 1.00 94.25 93 PHE A CA 1
ATOM 722 C C . PHE A 1 93 ? 9.966 -8.004 1.584 1.00 94.25 93 PHE A C 1
ATOM 724 O O . PHE A 1 93 ? 8.806 -7.833 1.226 1.00 94.25 93 PHE A O 1
ATOM 731 N N . ALA A 1 94 ? 10.694 -7.034 2.122 1.00 93.06 94 ALA A N 1
ATOM 732 C CA . ALA A 1 94 ? 10.268 -5.645 2.156 1.00 93.06 94 ALA A CA 1
ATOM 733 C C . ALA A 1 94 ? 10.169 -5.052 0.746 1.00 93.06 94 ALA A C 1
ATOM 735 O O . ALA A 1 94 ? 10.943 -5.427 -0.138 1.00 93.06 94 ALA A O 1
ATOM 736 N N . ASN A 1 95 ? 9.295 -4.059 0.564 1.00 91.19 95 ASN A N 1
ATOM 737 C CA . ASN A 1 95 ? 9.229 -3.237 -0.653 1.00 91.19 95 ASN A CA 1
ATOM 738 C C . ASN A 1 95 ? 9.165 -4.056 -1.955 1.00 91.19 95 ASN A C 1
ATOM 740 O O . ASN A 1 95 ? 9.775 -3.702 -2.967 1.00 91.19 95 ASN A O 1
ATOM 744 N N . TRP A 1 96 ? 8.462 -5.188 -1.922 1.00 93.00 96 TRP A N 1
ATOM 745 C CA . TRP A 1 96 ? 8.531 -6.182 -2.992 1.00 93.00 96 TRP A CA 1
ATOM 746 C C . TRP A 1 96 ? 7.780 -5.764 -4.262 1.00 93.00 96 TRP A C 1
ATOM 748 O O . TRP A 1 96 ? 7.998 -6.351 -5.322 1.00 93.00 96 TRP A O 1
ATOM 758 N N . TRP A 1 97 ? 6.909 -4.752 -4.192 1.00 92.69 97 TRP A N 1
ATOM 759 C CA . TRP A 1 97 ? 6.158 -4.270 -5.350 1.00 92.69 97 TRP A CA 1
ATOM 760 C C . TRP A 1 97 ? 7.022 -3.382 -6.242 1.00 92.69 97 TRP A C 1
ATOM 762 O O . TRP A 1 97 ? 6.970 -2.152 -6.197 1.00 92.69 97 TRP A O 1
ATOM 772 N N . VAL A 1 98 ? 7.809 -4.030 -7.091 1.00 90.44 98 VAL A N 1
ATOM 773 C CA . VAL A 1 98 ? 8.669 -3.393 -8.083 1.00 90.44 98 VAL A CA 1
ATOM 774 C C . VAL A 1 98 ? 8.438 -4.045 -9.446 1.00 90.44 98 VAL A C 1
ATOM 776 O O . VAL A 1 98 ? 8.313 -5.265 -9.543 1.00 90.44 98 VAL A O 1
ATOM 779 N N . LYS A 1 99 ? 8.360 -3.239 -10.516 1.00 88.00 99 LYS A N 1
ATOM 780 C CA . LYS A 1 99 ? 8.310 -3.764 -11.893 1.00 88.00 99 LYS A CA 1
ATOM 781 C C . LYS A 1 99 ? 9.573 -4.594 -12.162 1.00 88.00 99 LYS A C 1
ATOM 783 O O . LYS A 1 99 ? 10.650 -4.264 -11.655 1.00 88.00 99 LYS A O 1
ATOM 788 N N . GLU A 1 100 ? 9.455 -5.654 -12.962 1.00 88.44 100 GLU A N 1
ATOM 789 C CA . GLU A 1 100 ? 10.594 -6.511 -13.316 1.00 88.44 100 GLU A CA 1
ATOM 790 C C . GLU A 1 100 ? 11.773 -5.657 -13.811 1.00 88.44 100 GLU A C 1
ATOM 792 O O . GLU A 1 100 ? 11.582 -4.719 -14.588 1.00 88.44 100 GLU A O 1
ATOM 797 N N . LYS A 1 101 ? 12.985 -5.932 -13.304 1.00 92.50 101 LYS A N 1
ATOM 798 C CA . LYS A 1 101 ? 14.214 -5.176 -13.625 1.00 92.50 101 LYS A CA 1
ATOM 799 C C . LYS A 1 101 ? 14.043 -3.653 -13.481 1.00 92.50 101 LYS A C 1
ATOM 801 O O . LYS A 1 101 ? 14.715 -2.886 -14.164 1.00 92.50 101 LYS A O 1
ATOM 806 N N . LYS A 1 102 ? 13.142 -3.199 -12.600 1.00 90.88 102 LYS A N 1
ATOM 807 C CA . LYS A 1 102 ? 12.779 -1.784 -12.410 1.00 90.88 102 LYS A CA 1
ATOM 808 C C . LYS A 1 102 ? 12.333 -1.097 -13.709 1.00 90.88 102 LYS A C 1
ATOM 810 O O . LYS A 1 102 ? 12.649 0.068 -13.929 1.00 90.88 102 LYS A O 1
ATOM 815 N N . SER A 1 103 ? 11.607 -1.820 -14.562 1.00 92.50 103 SER A N 1
ATOM 816 C CA . SER A 1 103 ? 11.139 -1.341 -15.874 1.00 92.50 103 SER A CA 1
ATOM 817 C C . SER A 1 103 ? 12.255 -1.068 -16.887 1.00 92.50 103 SER A C 1
ATOM 819 O O . SER A 1 103 ? 12.023 -0.401 -17.896 1.00 92.50 103 SER A O 1
ATOM 821 N N . MET A 1 104 ? 13.469 -1.559 -16.638 1.00 95.75 104 MET A N 1
ATOM 822 C CA . MET A 1 104 ? 14.550 -1.511 -17.615 1.00 95.75 104 MET A CA 1
ATOM 823 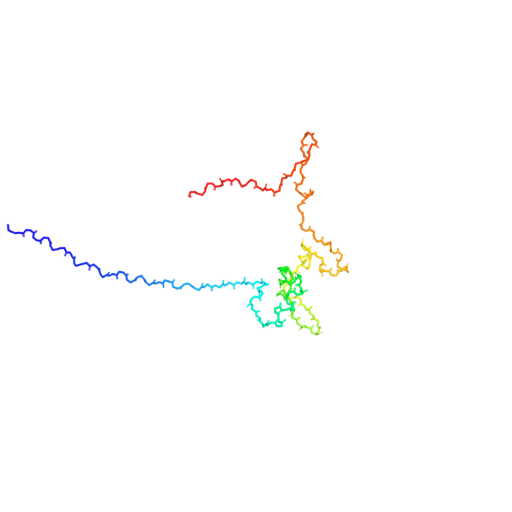C C . MET A 1 104 ? 14.371 -2.657 -18.611 1.00 95.75 104 MET A C 1
ATOM 825 O O . MET A 1 104 ? 14.295 -3.825 -18.224 1.00 95.75 104 MET A O 1
ATOM 829 N N . VAL A 1 105 ? 14.340 -2.324 -19.898 1.00 93.75 105 VAL A N 1
ATOM 830 C CA . VAL A 1 105 ? 14.225 -3.284 -20.999 1.00 93.75 105 VAL A CA 1
ATOM 831 C C . VAL A 1 105 ? 15.496 -3.220 -21.831 1.00 93.75 105 VAL A C 1
ATOM 833 O O . VAL A 1 105 ? 15.918 -2.137 -22.239 1.00 93.75 105 VAL A O 1
ATOM 836 N N . GLN A 1 106 ? 16.118 -4.375 -22.062 1.00 96.00 106 GLN A N 1
ATOM 837 C CA . GLN A 1 106 ? 17.254 -4.472 -22.969 1.00 96.00 106 GLN A CA 1
ATOM 838 C C . GLN A 1 106 ? 16.745 -4.538 -24.411 1.00 96.00 106 GLN A C 1
ATOM 840 O O . GLN A 1 106 ? 15.881 -5.354 -24.725 1.00 96.00 106 GLN A O 1
ATOM 845 N N . MET A 1 107 ? 17.262 -3.657 -25.256 1.00 96.12 107 MET A N 1
ATOM 846 C CA . MET A 1 107 ? 16.969 -3.583 -26.684 1.00 96.12 107 MET A CA 1
ATOM 847 C C . MET A 1 107 ? 17.903 -4.517 -27.466 1.00 96.12 107 MET A C 1
ATOM 849 O O . MET A 1 107 ? 18.925 -4.968 -26.944 1.00 96.12 107 MET A O 1
ATOM 853 N N . ASP A 1 108 ? 17.594 -4.752 -28.741 1.00 97.12 108 ASP A N 1
ATOM 854 C CA . ASP A 1 108 ? 18.378 -5.641 -29.613 1.00 97.12 108 ASP A CA 1
ATOM 855 C C . ASP A 1 108 ? 19.821 -5.155 -29.845 1.00 97.12 108 ASP A C 1
ATOM 857 O O . ASP A 1 108 ? 20.718 -5.956 -30.097 1.00 97.12 108 ASP A O 1
ATOM 861 N N . ASP A 1 109 ? 20.075 -3.847 -29.709 1.00 96.38 109 ASP A N 1
ATOM 862 C CA . ASP A 1 109 ? 21.421 -3.255 -29.773 1.00 96.38 109 ASP A CA 1
ATOM 863 C C . ASP A 1 109 ? 22.224 -3.417 -28.464 1.00 96.38 109 ASP A C 1
ATOM 865 O O . ASP A 1 109 ? 23.331 -2.890 -28.330 1.00 96.38 109 ASP A O 1
ATOM 869 N N . GLY A 1 110 ? 21.663 -4.131 -27.485 1.00 96.88 110 GLY A N 1
ATOM 870 C CA . GLY A 1 110 ? 22.254 -4.394 -26.179 1.00 96.88 110 GLY A CA 1
ATOM 871 C C . GLY A 1 110 ? 22.094 -3.260 -25.165 1.00 96.88 110 GLY A C 1
ATOM 872 O O . GLY A 1 110 ? 22.447 -3.461 -23.997 1.00 96.88 110 GLY A O 1
ATOM 873 N N . LYS A 1 111 ? 21.554 -2.095 -25.552 1.00 96.19 111 LYS A N 1
ATOM 874 C CA . LYS A 1 111 ? 21.314 -0.977 -24.627 1.00 96.19 111 LYS A CA 1
ATOM 875 C C . LYS A 1 111 ? 20.094 -1.229 -23.755 1.00 96.19 111 LYS A C 1
ATOM 877 O O . LYS A 1 111 ? 19.157 -1.917 -24.140 1.00 96.19 111 LYS A O 1
ATOM 882 N N . TRP A 1 112 ? 20.091 -0.612 -22.580 1.00 96.50 112 TRP A N 1
ATOM 883 C CA . TRP A 1 112 ? 18.984 -0.679 -21.635 1.00 96.50 112 TRP A CA 1
ATOM 884 C C . TRP A 1 112 ? 18.207 0.634 -21.636 1.00 96.50 112 TRP A C 1
ATOM 886 O O . TRP A 1 112 ? 18.793 1.702 -21.471 1.00 96.50 112 TRP A O 1
ATOM 896 N N . VAL A 1 113 ? 16.890 0.550 -21.803 1.00 94.56 113 VAL A N 1
ATOM 897 C CA . VAL A 1 113 ? 15.986 1.706 -21.851 1.00 94.56 113 VAL A CA 1
ATOM 898 C C . VAL A 1 113 ? 14.927 1.572 -20.761 1.00 94.56 113 VAL A C 1
ATOM 900 O O . VAL A 1 113 ? 14.388 0.487 -20.541 1.00 94.56 113 VAL A O 1
ATOM 903 N N . LEU A 1 114 ? 14.627 2.679 -20.079 1.00 94.25 114 LEU A N 1
ATOM 904 C CA . LEU A 1 114 ? 13.538 2.756 -19.108 1.00 94.25 114 LEU A CA 1
ATOM 905 C C . LEU A 1 114 ? 12.193 2.815 -19.848 1.00 94.25 114 LEU A C 1
ATOM 907 O O . LEU A 1 114 ? 11.942 3.760 -20.594 1.00 94.25 114 LEU A O 1
ATOM 911 N N . LYS A 1 115 ? 11.333 1.816 -19.633 1.00 89.38 115 LYS A N 1
ATOM 912 C CA . LYS A 1 115 ? 9.950 1.766 -20.135 1.00 89.38 115 LYS A CA 1
ATOM 913 C C . LYS A 1 115 ? 8.977 1.668 -18.960 1.00 89.38 115 LYS A C 1
ATOM 915 O O . LYS A 1 115 ? 8.430 0.609 -18.666 1.00 89.38 115 LYS A O 1
ATOM 920 N N . ASP A 1 116 ? 8.822 2.764 -18.224 1.00 85.56 116 ASP A N 1
ATOM 921 C CA . ASP A 1 116 ? 8.025 2.829 -16.993 1.00 85.56 116 ASP A CA 1
ATOM 922 C C . ASP A 1 116 ? 6.569 3.278 -17.205 1.00 85.56 116 ASP A C 1
ATOM 924 O O . ASP A 1 116 ? 5.720 2.967 -16.361 1.00 85.56 116 ASP A O 1
ATOM 928 N N . ARG A 1 117 ? 6.273 3.922 -18.339 1.00 81.62 117 ARG A N 1
ATOM 929 C CA . ARG A 1 117 ? 4.932 4.339 -18.768 1.00 81.62 117 ARG A CA 1
ATOM 930 C C . ARG A 1 117 ? 4.371 3.403 -19.827 1.00 81.62 117 ARG A C 1
ATOM 932 O O . ARG A 1 117 ? 5.050 3.106 -20.808 1.00 81.62 117 ARG A O 1
ATOM 939 N N . ASP A 1 118 ? 3.114 3.025 -19.649 1.00 74.88 118 ASP A N 1
ATOM 940 C CA . ASP A 1 118 ? 2.328 2.458 -20.733 1.00 74.88 118 ASP A CA 1
ATOM 941 C C . ASP A 1 118 ? 1.975 3.624 -21.664 1.00 74.88 118 ASP A C 1
ATOM 943 O O . ASP A 1 118 ? 1.448 4.648 -21.219 1.00 74.88 118 ASP A O 1
ATOM 947 N N . THR A 1 119 ? 2.326 3.527 -22.944 1.00 69.38 119 THR A N 1
ATOM 948 C CA . THR A 1 119 ? 1.713 4.387 -23.955 1.00 69.38 119 THR A CA 1
ATOM 949 C C . THR A 1 119 ? 0.260 3.963 -24.008 1.00 69.38 119 THR A C 1
ATOM 951 O O . THR A 1 119 ? -0.038 2.894 -24.532 1.00 69.38 119 THR A O 1
ATOM 954 N N . ALA A 1 120 ? -0.622 4.739 -23.377 1.00 65.62 120 ALA A N 1
ATOM 955 C CA . ALA A 1 120 ? -2.041 4.590 -23.621 1.00 65.62 120 ALA A CA 1
ATOM 956 C C . ALA A 1 120 ? -2.219 4.715 -25.137 1.00 65.62 120 ALA A C 1
ATOM 958 O O . ALA A 1 120 ? -1.892 5.758 -25.704 1.00 65.62 120 ALA A O 1
ATOM 959 N N . GLU A 1 121 ? -2.643 3.637 -25.793 1.00 61.81 121 GLU A N 1
ATOM 960 C CA . GLU A 1 121 ? -3.360 3.784 -27.052 1.00 61.81 121 GLU A CA 1
ATOM 961 C C . GLU A 1 121 ? -4.485 4.773 -26.710 1.00 61.81 121 GLU A C 1
ATOM 963 O O . GLU A 1 121 ? -5.220 4.560 -25.740 1.00 61.81 121 GLU A O 1
ATOM 968 N N . GLU A 1 122 ? -4.521 5.931 -27.371 1.00 58.56 122 GLU A N 1
ATOM 969 C CA . 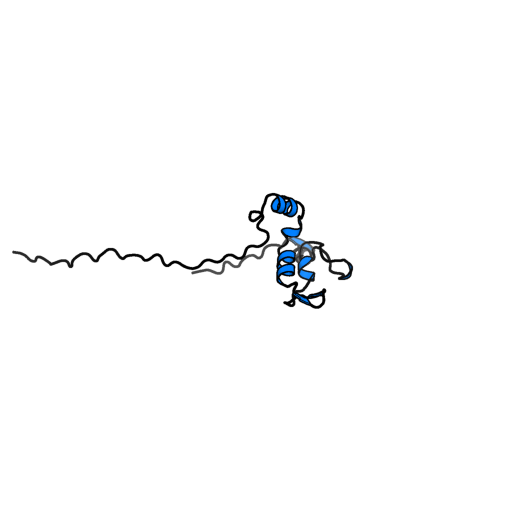GLU A 1 122 ? -5.664 6.834 -27.275 1.00 58.56 122 GLU A CA 1
ATOM 970 C C . GLU A 1 122 ? -6.851 6.073 -27.873 1.00 58.56 122 GLU A C 1
ATOM 972 O O . GLU A 1 122 ? -7.115 6.150 -29.067 1.00 58.56 122 GLU A O 1
ATOM 977 N N . ASP A 1 123 ? -7.518 5.259 -27.054 1.00 57.69 123 ASP A N 1
ATOM 978 C CA . ASP A 1 123 ? -8.810 4.694 -27.395 1.00 57.69 123 ASP A CA 1
ATOM 979 C C . ASP A 1 123 ? -9.744 5.894 -27.588 1.00 57.69 123 ASP A C 1
ATOM 981 O O . ASP A 1 123 ? -10.127 6.558 -26.618 1.00 57.69 123 ASP A O 1
ATOM 985 N N . ASP A 1 124 ? -10.033 6.208 -28.853 1.00 54.56 124 ASP A N 1
ATOM 986 C CA . ASP A 1 124 ? -10.989 7.218 -29.300 1.00 54.56 124 ASP A CA 1
ATOM 987 C C . ASP A 1 124 ? -12.308 7.069 -28.520 1.00 54.56 124 ASP A C 1
ATOM 989 O O . ASP A 1 124 ? -13.182 6.268 -28.859 1.00 54.56 124 ASP A O 1
ATOM 993 N N . TYR A 1 125 ? -12.474 7.865 -27.463 1.00 51.06 125 TYR A N 1
ATOM 994 C CA . TYR A 1 125 ? -13.770 8.098 -26.836 1.00 51.06 125 TYR A CA 1
ATOM 995 C C . TYR A 1 125 ? -14.542 9.102 -27.707 1.00 51.06 125 TYR A C 1
ATOM 997 O O . TYR A 1 125 ? -14.426 10.315 -27.517 1.00 51.06 125 TYR A O 1
ATOM 1005 N N . ILE A 1 126 ? -15.324 8.586 -28.664 1.00 51.56 126 ILE A N 1
ATOM 1006 C CA . ILE A 1 126 ? -16.500 9.272 -29.234 1.00 51.56 126 ILE A CA 1
ATOM 1007 C C . ILE A 1 126 ? -17.749 8.812 -28.482 1.00 51.56 126 ILE A C 1
ATOM 1009 O O . ILE A 1 126 ? -17.934 7.582 -28.341 1.00 51.56 126 ILE A O 1
#

pLDDT: mean 79.49, std 12.66, range [43.66, 97.12]